Protein AF-A0A948EVF3-F1 (afdb_monomer)

Solvent-accessible surface area (backbone atoms only — not comparable to full-atom values): 4940 Å² total; per-residue (Å²): 132,84,78,75,74,74,91,65,79,90,75,82,92,77,80,66,87,90,58,57,66,70,60,51,54,50,49,52,53,50,54,59,51,36,54,77,36,74,70,30,42,52,49,32,55,74,74,74,44,92,79,77,76,79,91,41,70,74,60,52,58,69,49,51,77,52,50,61,57,55,56,60,76,76,107

Structure (mmCIF, N/CA/C/O backbone):
data_AF-A0A948EVF3-F1
#
_entry.id   AF-A0A948EVF3-F1
#
loop_
_atom_site.group_PDB
_atom_site.id
_atom_site.type_symbol
_atom_site.label_atom_id
_atom_site.label_alt_id
_atom_site.label_comp_id
_atom_site.label_asym_id
_atom_site.label_entity_id
_atom_site.label_seq_id
_atom_site.pdbx_PDB_ins_code
_atom_site.Cartn_x
_atom_site.Cartn_y
_atom_site.Cartn_z
_atom_site.occupancy
_atom_site.B_iso_or_equiv
_atom_site.auth_seq_id
_atom_site.auth_comp_id
_atom_site.auth_asym_id
_atom_site.auth_atom_id
_atom_site.pdbx_PDB_model_num
ATOM 1 N N . ALA A 1 1 ? 0.494 24.525 -19.657 1.00 37.09 1 ALA A N 1
ATOM 2 C CA . ALA A 1 1 ? 0.700 23.942 -18.316 1.00 37.09 1 ALA A CA 1
ATOM 3 C C . ALA A 1 1 ? -0.081 22.636 -18.236 1.00 37.09 1 ALA A C 1
ATOM 5 O O . ALA A 1 1 ? -1.306 22.673 -18.196 1.00 37.09 1 ALA A O 1
ATOM 6 N N . HIS A 1 2 ? 0.596 21.489 -18.324 1.00 36.72 2 HIS A N 1
ATOM 7 C CA . HIS A 1 2 ? -0.064 20.193 -18.172 1.00 36.72 2 HIS A CA 1
ATOM 8 C C . HIS A 1 2 ? -0.538 20.070 -16.722 1.00 36.72 2 HIS A C 1
ATOM 10 O O . HIS A 1 2 ? 0.279 20.064 -15.806 1.00 36.72 2 HIS A O 1
ATOM 16 N N . LYS A 1 3 ? -1.859 20.038 -16.509 1.00 38.03 3 LYS A N 1
ATOM 17 C CA . LYS A 1 3 ? -2.440 19.652 -15.222 1.00 38.03 3 LYS A CA 1
ATOM 18 C C . LYS A 1 3 ? -1.999 18.215 -14.972 1.00 38.03 3 LYS A C 1
ATOM 20 O O . LYS A 1 3 ? -2.480 17.314 -15.653 1.00 38.03 3 LYS A O 1
ATOM 25 N N . THR A 1 4 ? -1.071 18.010 -14.045 1.00 47.59 4 THR A N 1
ATOM 26 C CA . THR A 1 4 ? -0.784 16.689 -13.493 1.00 47.59 4 THR A CA 1
ATOM 27 C C . THR A 1 4 ? -2.116 16.166 -12.971 1.00 47.59 4 THR A C 1
ATOM 29 O O . THR A 1 4 ? -2.666 16.725 -12.019 1.00 47.59 4 THR A O 1
ATOM 32 N N . LEU A 1 5 ? -2.698 15.177 -13.658 1.00 49.22 5 LEU A N 1
ATOM 33 C CA . LEU A 1 5 ? -3.797 14.391 -13.108 1.00 49.22 5 LEU A CA 1
ATOM 34 C C . LEU A 1 5 ? -3.327 13.971 -11.719 1.00 49.22 5 LEU A C 1
ATOM 36 O O . LEU A 1 5 ? -2.224 13.442 -11.587 1.00 49.22 5 LEU A O 1
ATOM 40 N N . ALA A 1 6 ? -4.075 14.356 -10.688 1.00 53.62 6 ALA A N 1
ATOM 41 C CA . ALA A 1 6 ? -3.665 14.112 -9.318 1.00 53.62 6 ALA A CA 1
ATOM 42 C C . ALA A 1 6 ? -3.297 12.626 -9.171 1.00 53.62 6 ALA A C 1
ATOM 44 O O . ALA A 1 6 ? -4.067 11.765 -9.592 1.00 53.62 6 ALA A O 1
ATOM 45 N N . ASP A 1 7 ? -2.119 12.344 -8.605 1.00 57.31 7 ASP A N 1
ATOM 46 C CA . ASP A 1 7 ? -1.691 11.000 -8.196 1.00 57.31 7 ASP A CA 1
ATOM 47 C C . ASP A 1 7 ? -2.618 10.558 -7.044 1.00 57.31 7 ASP A C 1
ATOM 49 O O . ASP A 1 7 ? -2.265 10.645 -5.863 1.00 57.31 7 ASP A O 1
ATOM 53 N N . ILE A 1 8 ? -3.856 10.185 -7.374 1.00 59.94 8 ILE A N 1
ATOM 54 C CA . ILE A 1 8 ? -4.814 9.618 -6.431 1.00 59.94 8 ILE A CA 1
ATOM 55 C C . ILE A 1 8 ? -4.393 8.161 -6.234 1.00 59.94 8 ILE A C 1
ATOM 57 O O . ILE A 1 8 ? -4.340 7.419 -7.218 1.00 59.94 8 ILE A O 1
ATOM 61 N N . PRO A 1 9 ? -4.090 7.716 -5.003 1.00 63.41 9 PRO A N 1
ATOM 62 C CA . PRO A 1 9 ? -3.910 6.299 -4.744 1.00 63.41 9 PRO A CA 1
ATOM 63 C C 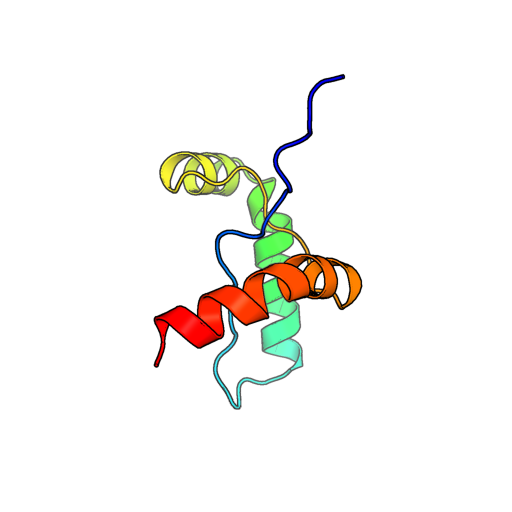. PRO A 1 9 ? -5.198 5.561 -5.120 1.00 63.41 9 PRO A C 1
ATOM 65 O O . PRO A 1 9 ? -6.230 5.723 -4.474 1.00 63.41 9 PRO A O 1
ATOM 68 N N . ALA A 1 10 ? -5.124 4.775 -6.194 1.00 69.00 10 ALA A N 1
ATOM 69 C CA . ALA A 1 10 ? -6.260 4.031 -6.725 1.00 69.00 10 ALA A CA 1
ATOM 70 C C . ALA A 1 10 ? -6.723 2.932 -5.754 1.00 69.00 10 ALA A C 1
ATOM 72 O O . ALA A 1 10 ? -7.914 2.649 -5.666 1.00 69.00 10 ALA A O 1
ATOM 73 N N . PHE A 1 11 ? -5.789 2.342 -4.998 1.00 78.81 11 PHE A N 1
ATOM 74 C CA . PHE A 1 11 ? -6.048 1.260 -4.049 1.00 78.81 11 PHE A CA 1
ATOM 75 C C . PHE A 1 11 ? -5.221 1.427 -2.775 1.00 78.81 11 PHE A C 1
ATOM 77 O O . PHE A 1 11 ? -4.122 1.986 -2.788 1.00 78.81 11 PHE A O 1
ATOM 84 N N . VAL A 1 12 ? -5.757 0.910 -1.668 1.00 86.00 12 VAL A N 1
ATOM 85 C CA . VAL A 1 12 ? -5.100 0.888 -0.358 1.00 86.00 12 VAL A CA 1
ATOM 86 C C . VAL A 1 12 ? -5.017 -0.554 0.125 1.00 86.00 12 VAL A C 1
ATOM 88 O O . VAL A 1 12 ? -6.005 -1.284 0.108 1.00 86.00 12 VAL A O 1
ATOM 91 N N . LEU A 1 13 ? -3.832 -0.956 0.577 1.00 88.38 13 LEU A N 1
ATOM 92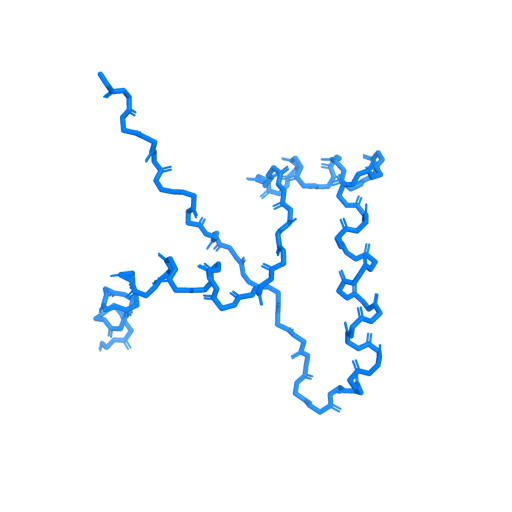 C CA . LEU A 1 13 ? -3.609 -2.246 1.221 1.00 88.38 13 LEU A CA 1
ATOM 93 C C . LEU A 1 13 ? -3.849 -2.088 2.724 1.00 88.38 13 LEU A C 1
ATOM 95 O O . LEU A 1 13 ? -3.165 -1.307 3.385 1.00 88.38 13 LEU A O 1
ATOM 99 N N . ILE A 1 14 ? -4.822 -2.821 3.260 1.00 90.56 14 ILE A N 1
ATOM 100 C CA . ILE A 1 14 ? -5.207 -2.754 4.674 1.00 90.56 14 ILE A CA 1
ATOM 101 C C . ILE A 1 14 ? -4.817 -4.068 5.348 1.00 90.56 14 ILE A C 1
ATOM 103 O O . ILE A 1 14 ? -5.230 -5.148 4.923 1.00 90.56 14 ILE A O 1
ATOM 107 N N . ALA A 1 15 ? -4.016 -3.984 6.411 1.00 93.19 15 ALA A N 1
ATOM 108 C CA . ALA A 1 15 ? -3.695 -5.144 7.233 1.00 93.19 15 ALA A CA 1
ATOM 109 C C . ALA A 1 15 ? -4.927 -5.597 8.034 1.00 93.19 15 ALA A C 1
ATOM 111 O O . ALA A 1 15 ? -5.734 -4.779 8.478 1.00 93.19 15 ALA A O 1
ATOM 112 N N . LYS A 1 16 ? -5.061 -6.909 8.254 1.00 93.62 16 LYS A N 1
ATOM 113 C CA . LYS A 1 16 ? -6.157 -7.469 9.056 1.00 93.62 16 LYS A CA 1
ATOM 114 C C . LYS A 1 16 ? -6.166 -6.868 10.468 1.00 93.62 16 LYS A C 1
ATOM 116 O O . LYS A 1 16 ? -5.128 -6.809 11.127 1.00 93.62 16 LYS A O 1
ATOM 121 N N . ALA A 1 17 ? -7.353 -6.505 10.954 1.00 90.75 17 ALA A N 1
ATOM 122 C CA . ALA A 1 17 ? -7.545 -6.058 12.331 1.00 90.75 17 ALA A CA 1
ATOM 123 C C . ALA A 1 17 ? -7.071 -7.132 13.330 1.00 90.75 17 ALA A C 1
ATOM 125 O O . ALA A 1 17 ? -7.417 -8.308 13.198 1.00 90.75 17 ALA A O 1
ATOM 126 N N . GLY A 1 18 ? -6.256 -6.729 14.307 1.00 91.56 18 GLY A N 1
ATOM 127 C CA . GLY A 1 18 ? -5.654 -7.635 15.292 1.00 91.56 18 GLY A CA 1
ATOM 128 C C . GLY A 1 18 ? -4.401 -8.378 14.811 1.00 91.56 18 GLY A C 1
ATOM 129 O O . GLY A 1 18 ? -3.877 -9.209 15.547 1.00 91.56 18 GLY A O 1
ATOM 130 N N . MET A 1 19 ? -3.898 -8.101 13.601 1.00 94.94 19 MET A N 1
ATOM 131 C CA . MET A 1 19 ? -2.566 -8.560 13.200 1.00 94.94 19 MET A CA 1
ATOM 132 C C . MET A 1 19 ? -1.494 -7.928 14.098 1.00 94.94 19 MET A C 1
ATOM 134 O O . MET A 1 19 ? -1.573 -6.746 14.431 1.00 94.94 19 MET A O 1
ATOM 138 N N . ASP A 1 20 ? -0.472 -8.712 14.444 1.00 96.56 20 ASP A N 1
ATOM 139 C CA . ASP A 1 20 ? 0.699 -8.208 15.157 1.00 96.56 20 ASP A CA 1
ATOM 140 C C . ASP A 1 20 ? 1.369 -7.042 14.405 1.00 96.56 20 ASP A C 1
ATOM 142 O O . ASP A 1 20 ? 1.579 -7.095 13.188 1.00 96.56 20 ASP A O 1
ATOM 146 N N . LYS A 1 21 ? 1.731 -5.992 15.150 1.00 94.00 21 LYS A N 1
ATOM 147 C CA . LYS A 1 21 ? 2.256 -4.747 14.582 1.00 94.00 21 LYS A CA 1
ATOM 148 C C . LYS A 1 21 ? 3.614 -4.953 13.914 1.00 94.00 21 LYS A C 1
ATOM 150 O O . LYS A 1 21 ? 3.842 -4.406 12.836 1.00 94.00 21 LYS A O 1
ATOM 155 N N . ALA A 1 22 ? 4.503 -5.747 14.513 1.00 96.25 22 ALA A N 1
ATOM 156 C CA . ALA A 1 22 ? 5.820 -6.006 13.935 1.00 96.25 22 ALA A CA 1
ATOM 157 C C . ALA A 1 22 ? 5.696 -6.813 12.636 1.00 96.25 22 ALA A C 1
ATOM 159 O O . ALA A 1 22 ? 6.357 -6.509 11.640 1.00 96.25 22 ALA A O 1
ATOM 160 N N . ARG A 1 23 ? 4.783 -7.789 12.604 1.00 96.06 23 ARG A N 1
ATOM 161 C CA . ARG A 1 23 ? 4.449 -8.536 11.389 1.00 96.06 23 ARG A CA 1
ATOM 162 C C . ARG A 1 23 ? 3.871 -7.637 10.296 1.00 96.06 23 ARG A C 1
ATOM 164 O O . ARG A 1 23 ? 4.267 -7.783 9.139 1.00 96.06 23 ARG A O 1
ATOM 171 N N . ALA A 1 24 ? 2.970 -6.721 10.645 1.00 95.56 24 ALA A N 1
ATOM 172 C CA . ALA A 1 24 ? 2.381 -5.780 9.695 1.00 95.56 24 ALA A CA 1
ATOM 173 C C . ALA A 1 24 ? 3.437 -4.835 9.094 1.00 95.56 24 ALA A C 1
ATOM 175 O O . ALA A 1 24 ? 3.501 -4.692 7.873 1.00 95.56 24 ALA A O 1
ATOM 176 N N . GLU A 1 25 ? 4.317 -4.254 9.919 1.00 95.06 25 GLU A N 1
ATOM 177 C CA . GLU A 1 25 ? 5.412 -3.401 9.431 1.00 95.06 25 GLU A CA 1
ATOM 178 C C . GLU A 1 25 ? 6.412 -4.185 8.574 1.00 95.06 25 GLU A C 1
ATOM 180 O O . GLU A 1 25 ? 6.839 -3.703 7.524 1.00 95.06 25 GLU A O 1
ATOM 185 N N . ARG A 1 26 ? 6.734 -5.433 8.945 1.00 96.12 26 ARG A N 1
ATOM 186 C CA . ARG A 1 26 ? 7.582 -6.295 8.113 1.00 96.12 26 ARG A CA 1
ATOM 187 C C . ARG A 1 26 ? 6.955 -6.540 6.740 1.00 96.12 26 ARG A C 1
ATOM 189 O O . ARG A 1 26 ? 7.648 -6.414 5.735 1.00 96.12 26 ARG A O 1
ATOM 196 N N . LEU A 1 27 ? 5.663 -6.869 6.685 1.00 95.12 27 LEU A N 1
ATOM 197 C CA . LEU A 1 27 ? 4.959 -7.100 5.421 1.00 95.12 27 LEU A CA 1
ATOM 198 C C . LEU A 1 27 ? 4.925 -5.836 4.554 1.00 95.12 27 LEU A C 1
ATOM 200 O O . LEU A 1 27 ? 5.202 -5.906 3.361 1.00 95.12 27 LEU A O 1
ATOM 204 N N . LYS A 1 28 ? 4.643 -4.679 5.157 1.00 95.25 28 LYS A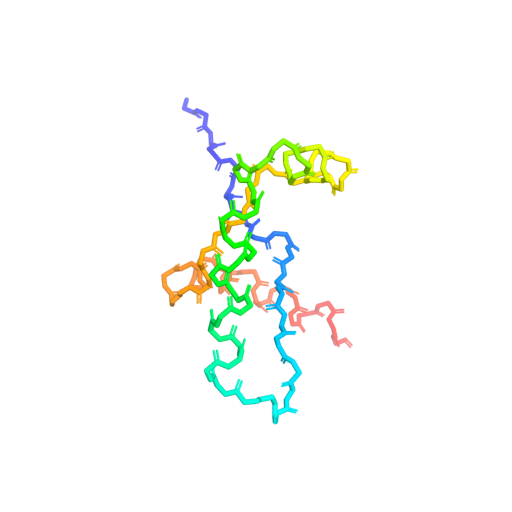 N 1
ATOM 205 C CA . LYS A 1 28 ? 4.682 -3.380 4.477 1.00 95.25 28 LYS A CA 1
ATOM 206 C C . LYS A 1 28 ? 6.049 -3.112 3.849 1.00 95.25 28 LYS A C 1
ATOM 208 O O . LYS A 1 28 ? 6.109 -2.745 2.680 1.00 95.25 28 LYS A O 1
ATOM 213 N N . ASN A 1 29 ? 7.136 -3.331 4.588 1.00 96.19 29 ASN A N 1
ATOM 214 C CA . ASN A 1 29 ? 8.489 -3.117 4.072 1.00 96.19 29 ASN A CA 1
ATOM 215 C C . ASN A 1 29 ? 8.822 -4.074 2.921 1.00 96.19 29 ASN A C 1
ATOM 217 O O . ASN A 1 29 ? 9.385 -3.642 1.919 1.00 96.19 29 ASN A O 1
ATOM 221 N N . LEU A 1 30 ? 8.422 -5.346 3.028 1.00 96.62 30 LEU A N 1
ATOM 222 C CA . LEU A 1 30 ? 8.604 -6.325 1.954 1.00 96.62 30 LEU A CA 1
ATOM 223 C C . LEU A 1 30 ? 7.837 -5.933 0.686 1.00 96.62 30 LEU A C 1
ATOM 225 O O . LEU A 1 30 ? 8.396 -6.005 -0.398 1.00 96.62 30 LEU A O 1
ATOM 229 N N . LEU A 1 31 ? 6.593 -5.463 0.809 1.00 94.88 31 LEU A N 1
ATOM 230 C CA . LEU A 1 31 ? 5.799 -5.003 -0.336 1.00 94.88 31 LEU A CA 1
ATOM 231 C C . LEU A 1 31 ? 6.393 -3.749 -0.991 1.00 94.88 31 LEU A C 1
ATOM 233 O O . LEU A 1 31 ? 6.411 -3.637 -2.214 1.00 94.88 31 LEU A O 1
ATOM 237 N N . LEU A 1 32 ? 6.904 -2.813 -0.187 1.00 95.12 32 LEU A N 1
ATOM 238 C CA . LEU A 1 32 ? 7.568 -1.613 -0.698 1.00 95.12 32 LEU A CA 1
ATOM 239 C C . LEU A 1 32 ? 8.898 -1.926 -1.389 1.00 95.12 32 LEU A C 1
ATOM 241 O O . LEU A 1 32 ? 9.263 -1.199 -2.308 1.00 95.12 32 LEU A O 1
ATOM 245 N N . ALA A 1 33 ? 9.607 -2.977 -0.972 1.00 96.62 33 ALA A N 1
ATOM 246 C CA . ALA A 1 33 ? 10.802 -3.456 -1.660 1.00 96.62 33 ALA A CA 1
ATOM 247 C C . ALA A 1 33 ? 10.447 -4.229 -2.941 1.00 96.62 33 ALA A C 1
ATOM 249 O O . ALA A 1 33 ? 11.056 -3.983 -3.978 1.00 96.62 33 ALA A O 1
ATOM 250 N N . PHE A 1 34 ? 9.414 -5.079 -2.882 1.00 95.44 34 PHE A N 1
ATOM 251 C CA . PHE A 1 34 ? 8.972 -5.960 -3.967 1.00 95.44 34 PHE A CA 1
ATOM 252 C C . PHE A 1 34 ? 8.732 -5.228 -5.287 1.00 95.44 34 PHE A C 1
ATOM 254 O O . PHE A 1 34 ? 9.069 -5.757 -6.335 1.00 95.44 34 PHE A O 1
ATOM 261 N N . GLN A 1 35 ? 8.217 -3.996 -5.260 1.00 94.69 35 GLN A N 1
ATOM 262 C CA . GLN A 1 35 ? 7.986 -3.211 -6.481 1.00 94.69 35 GLN A CA 1
ATOM 263 C C . GLN A 1 35 ? 9.252 -2.934 -7.317 1.00 94.69 35 GLN A C 1
ATOM 265 O O . GLN A 1 35 ? 9.126 -2.517 -8.463 1.00 94.69 35 GLN 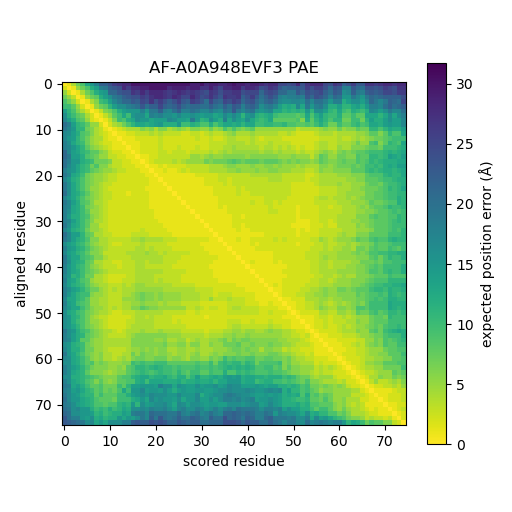A O 1
ATOM 270 N N . ASN A 1 36 ? 10.446 -3.116 -6.743 1.00 95.75 36 ASN A N 1
ATOM 271 C CA . ASN A 1 36 ? 11.728 -2.946 -7.429 1.00 95.75 36 ASN A CA 1
ATOM 272 C C . ASN A 1 36 ? 12.317 -4.276 -7.927 1.00 95.75 36 ASN A C 1
ATOM 274 O O . ASN A 1 36 ? 13.333 -4.261 -8.617 1.00 95.75 36 ASN A O 1
ATOM 278 N N . GLU A 1 37 ? 11.702 -5.408 -7.579 1.00 97.31 37 GLU A N 1
ATOM 279 C CA . GLU A 1 37 ? 12.090 -6.726 -8.082 1.00 97.31 37 GLU A CA 1
ATOM 280 C C . GLU A 1 37 ? 11.461 -6.968 -9.464 1.00 97.31 37 GLU A C 1
ATOM 282 O O . GLU A 1 37 ? 10.348 -6.486 -9.713 1.00 97.31 37 GLU A O 1
ATOM 287 N N . PRO A 1 38 ? 12.105 -7.736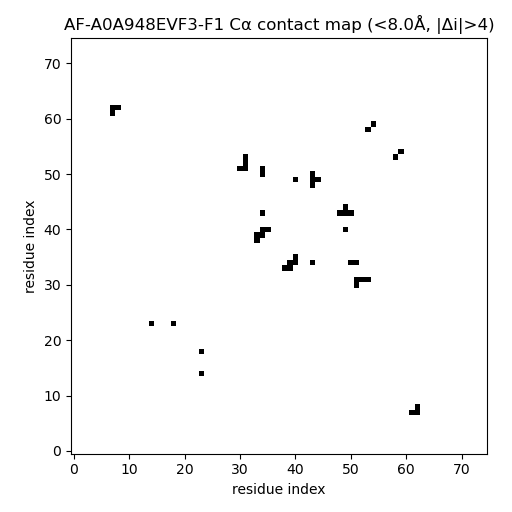 -10.364 1.00 97.25 38 PRO A N 1
ATOM 288 C CA . PRO A 1 38 ? 11.563 -8.031 -11.693 1.00 97.25 38 PRO A CA 1
ATOM 289 C C . PRO A 1 38 ? 10.128 -8.575 -11.658 1.00 97.25 38 PRO A C 1
ATOM 291 O O . PRO A 1 38 ? 9.269 -8.125 -12.418 1.00 97.25 38 PRO A O 1
ATOM 294 N N . GLU A 1 39 ? 9.842 -9.493 -10.733 1.00 96.19 39 GLU A N 1
ATOM 295 C CA . GLU A 1 39 ? 8.515 -10.071 -10.537 1.00 96.19 39 GLU A CA 1
ATOM 296 C C . GLU A 1 39 ? 7.499 -9.036 -10.049 1.00 96.19 39 GLU A C 1
ATOM 298 O O . GLU A 1 39 ? 6.330 -9.087 -10.431 1.00 96.19 39 GLU A O 1
ATOM 303 N N . GLY A 1 40 ? 7.925 -8.085 -9.216 1.00 94.56 40 GLY A N 1
ATOM 304 C CA . GLY A 1 40 ? 7.054 -7.021 -8.728 1.00 94.56 40 GLY A CA 1
ATOM 305 C C . GLY A 1 40 ? 6.738 -5.983 -9.790 1.00 94.56 40 GLY A C 1
ATOM 306 O O . GLY A 1 40 ? 5.597 -5.526 -9.864 1.00 94.56 40 GLY A O 1
ATOM 307 N N . ILE A 1 41 ? 7.703 -5.666 -10.654 1.00 94.50 41 ILE A N 1
ATOM 308 C CA . ILE A 1 41 ? 7.497 -4.787 -11.809 1.00 94.50 41 ILE A CA 1
ATOM 309 C C . ILE A 1 41 ? 6.484 -5.417 -12.774 1.00 94.50 41 ILE A C 1
ATOM 311 O O . ILE A 1 41 ? 5.511 -4.761 -13.150 1.00 94.50 41 ILE A O 1
ATOM 315 N N . ASP A 1 42 ? 6.667 -6.693 -13.133 1.00 96.19 42 ASP A N 1
ATOM 316 C CA . ASP A 1 42 ? 5.734 -7.422 -14.006 1.00 96.19 42 ASP A CA 1
ATOM 317 C C . ASP A 1 42 ? 4.343 -7.534 -13.364 1.00 96.19 42 ASP A C 1
ATOM 319 O O . ASP A 1 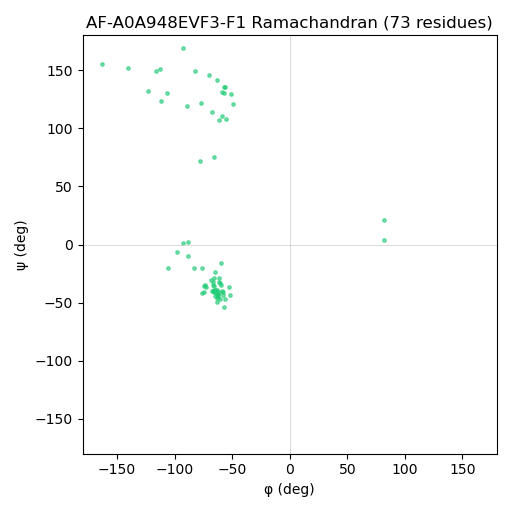42 ? 3.332 -7.239 -14.004 1.00 96.19 42 ASP A O 1
ATOM 323 N N . PHE A 1 43 ? 4.274 -7.877 -12.073 1.00 94.00 43 PHE A N 1
ATOM 324 C CA . PHE A 1 43 ? 3.010 -7.945 -11.342 1.00 94.00 43 PHE A CA 1
ATOM 325 C C . PHE A 1 43 ? 2.259 -6.611 -11.379 1.00 94.00 43 PHE A C 1
ATOM 327 O O . PHE A 1 43 ? 1.101 -6.582 -11.796 1.00 94.00 43 PHE A O 1
ATOM 334 N N . LEU A 1 44 ? 2.905 -5.511 -10.973 1.00 92.12 44 LEU A N 1
ATOM 335 C CA . LEU A 1 44 ? 2.281 -4.187 -10.933 1.00 92.12 44 LEU A CA 1
ATOM 336 C C . LEU A 1 44 ? 1.844 -3.735 -12.331 1.00 92.12 44 LEU A C 1
ATOM 338 O O . LEU A 1 44 ? 0.716 -3.263 -12.484 1.00 92.12 44 LEU A O 1
ATOM 342 N N . GLY A 1 45 ? 2.669 -3.980 -13.354 1.00 91.94 45 GLY A N 1
ATOM 343 C CA . GLY A 1 45 ? 2.323 -3.706 -14.748 1.00 91.94 45 GLY A CA 1
ATOM 344 C C . GLY A 1 45 ? 1.061 -4.442 -15.203 1.00 91.94 45 GLY A C 1
ATOM 345 O O . GLY A 1 45 ? 0.180 -3.833 -15.809 1.00 91.94 45 GLY A O 1
ATOM 346 N N . ARG A 1 46 ? 0.914 -5.725 -14.846 1.00 93.62 46 ARG A N 1
ATOM 347 C CA . ARG A 1 46 ? -0.276 -6.529 -15.181 1.00 93.62 46 ARG A CA 1
ATOM 348 C C . ARG A 1 46 ? -1.545 -6.056 -14.485 1.00 93.62 46 ARG A C 1
ATOM 350 O O . ARG A 1 46 ? -2.619 -6.140 -15.074 1.00 93.62 46 ARG A O 1
ATOM 357 N N . VAL A 1 47 ? -1.440 -5.572 -13.247 1.00 89.00 47 VAL A N 1
ATOM 358 C CA . VAL A 1 47 ? -2.597 -5.058 -12.494 1.00 89.00 47 VAL A CA 1
ATOM 359 C C . VAL A 1 47 ? -2.868 -3.567 -12.735 1.00 89.00 47 VAL A C 1
ATOM 361 O O . VAL A 1 47 ? -3.807 -3.021 -12.158 1.00 89.00 47 VAL A O 1
ATOM 364 N N . GLY A 1 48 ? -2.086 -2.913 -13.601 1.00 88.31 48 GLY A N 1
ATOM 365 C CA . GLY A 1 48 ? -2.293 -1.523 -14.012 1.00 88.31 48 GLY A CA 1
ATOM 366 C C . GLY A 1 48 ? -1.748 -0.473 -13.039 1.00 88.31 48 GLY A C 1
ATOM 367 O O . GLY A 1 48 ? -2.185 0.677 -13.085 1.00 88.31 48 GLY A O 1
ATOM 368 N N . TYR A 1 49 ? -0.800 -0.832 -12.168 1.00 87.62 49 TYR A N 1
ATOM 369 C CA . TYR A 1 49 ? -0.134 0.106 -11.257 1.00 87.62 49 TYR A CA 1
ATOM 370 C C . TYR A 1 49 ? 1.338 0.282 -11.608 1.00 87.62 49 TYR A C 1
ATOM 372 O O . TYR A 1 49 ? 1.998 -0.618 -12.110 1.00 87.62 49 TYR A O 1
ATOM 380 N N . SER A 1 50 ? 1.868 1.464 -11.304 1.00 86.94 50 SER A N 1
ATOM 381 C CA . SER A 1 50 ? 3.266 1.813 -11.574 1.00 86.94 50 SER A CA 1
ATOM 382 C C . SER A 1 50 ? 4.149 1.837 -10.328 1.00 86.94 50 SER A C 1
ATOM 384 O O . SER A 1 50 ? 5.367 1.781 -10.456 1.00 86.94 50 SER A O 1
ATOM 386 N N . LYS A 1 51 ? 3.563 1.962 -9.129 1.00 89.00 51 LYS A N 1
ATOM 387 C CA . LYS A 1 51 ? 4.303 2.056 -7.862 1.00 89.00 51 LYS A CA 1
ATOM 388 C C . LYS A 1 51 ? 3.423 1.775 -6.648 1.00 89.00 51 LYS A C 1
ATOM 390 O O . LYS A 1 51 ? 2.220 2.040 -6.657 1.00 89.00 51 LYS A O 1
ATOM 395 N N . LEU A 1 52 ? 4.065 1.346 -5.569 1.00 90.81 52 LEU A N 1
ATOM 396 C CA . LEU A 1 52 ? 3.536 1.321 -4.212 1.00 90.81 52 LEU A CA 1
ATOM 397 C C . LEU A 1 52 ? 4.207 2.427 -3.396 1.00 90.81 52 LEU A C 1
ATOM 399 O O . LEU A 1 52 ? 5.431 2.547 -3.362 1.00 90.81 52 LEU A O 1
ATOM 403 N N . ILE A 1 53 ? 3.406 3.232 -2.704 1.00 89.88 53 ILE A N 1
ATOM 404 C CA . ILE A 1 53 ? 3.909 4.309 -1.845 1.00 89.88 53 ILE A CA 1
ATOM 405 C C . ILE A 1 53 ? 3.551 4.049 -0.379 1.00 89.88 53 ILE A C 1
ATOM 407 O O . ILE A 1 53 ? 2.503 3.460 -0.102 1.00 89.88 53 ILE A O 1
ATOM 411 N N . PRO A 1 54 ? 4.372 4.506 0.583 1.00 90.56 54 PRO A N 1
ATOM 412 C CA . PRO A 1 54 ? 4.009 4.445 1.992 1.00 90.56 54 PRO A CA 1
ATOM 413 C C . PRO A 1 54 ? 2.707 5.207 2.271 1.00 90.56 54 PRO A C 1
ATOM 415 O O . PRO A 1 54 ? 2.567 6.376 1.905 1.00 90.56 54 PRO A O 1
ATOM 418 N N . ALA A 1 55 ? 1.779 4.566 2.982 1.00 87.31 55 ALA A N 1
ATOM 419 C CA . ALA A 1 55 ? 0.549 5.190 3.465 1.00 87.31 55 ALA A CA 1
ATOM 420 C C . ALA A 1 55 ? 0.831 6.051 4.712 1.00 87.31 55 ALA A C 1
ATOM 422 O O . ALA A 1 55 ? 0.522 5.663 5.836 1.00 87.31 55 ALA A O 1
ATOM 423 N N . ASN A 1 56 ? 1.487 7.197 4.519 1.00 86.56 56 ASN A N 1
ATOM 424 C CA . ASN A 1 56 ? 1.689 8.197 5.567 1.00 86.56 56 ASN A CA 1
ATOM 425 C C . ASN A 1 56 ? 0.579 9.261 5.547 1.00 86.56 56 ASN A C 1
ATOM 427 O O . ASN A 1 56 ? -0.206 9.350 4.603 1.00 86.56 56 ASN A O 1
ATOM 431 N N . GLU A 1 57 ? 0.524 10.088 6.589 1.00 83.31 57 GLU A N 1
ATOM 432 C CA . GLU A 1 57 ? -0.513 11.113 6.737 1.00 83.31 57 GLU A CA 1
ATOM 433 C C . GLU A 1 57 ? -0.549 12.088 5.553 1.00 83.31 57 GLU A C 1
ATOM 435 O O . GLU A 1 57 ? -1.619 12.395 5.040 1.00 83.31 57 GLU A O 1
ATOM 440 N N . ALA A 1 58 ? 0.610 12.509 5.038 1.00 81.25 58 ALA A N 1
ATOM 441 C CA . ALA A 1 58 ? 0.678 13.386 3.870 1.00 81.25 58 ALA A CA 1
ATOM 442 C C . ALA A 1 58 ? 0.102 12.727 2.601 1.00 81.25 58 ALA A C 1
ATOM 444 O O . ALA A 1 58 ? -0.587 13.379 1.815 1.00 81.25 58 ALA A O 1
ATOM 445 N N . ALA A 1 59 ? 0.354 11.431 2.394 1.00 79.88 59 ALA A N 1
ATOM 446 C CA . ALA A 1 59 ? -0.191 10.673 1.275 1.00 79.88 59 ALA A CA 1
ATOM 447 C C . ALA A 1 59 ? -1.710 10.505 1.396 1.00 79.88 59 ALA A C 1
ATOM 449 O O . ALA A 1 59 ? -2.408 10.662 0.397 1.00 79.88 59 ALA A O 1
ATOM 450 N N . LEU A 1 60 ? -2.212 10.253 2.607 1.00 81.00 60 LEU A N 1
ATOM 451 C CA . LEU A 1 60 ? -3.640 10.093 2.883 1.00 81.00 60 LEU A CA 1
ATOM 452 C C . LEU A 1 60 ? -4.399 11.429 2.841 1.00 81.00 60 LEU A C 1
ATOM 454 O O . LEU A 1 60 ? -5.498 11.495 2.308 1.00 81.00 60 LEU A O 1
ATOM 458 N N . LYS A 1 61 ? -3.794 12.536 3.273 1.00 80.50 61 LYS A N 1
ATOM 459 C CA . LYS A 1 61 ? -4.422 13.864 3.205 1.00 80.50 61 LYS A CA 1
ATOM 460 C C . LYS A 1 61 ? -4.735 14.299 1.771 1.00 80.50 61 LYS A C 1
ATOM 462 O O . LYS A 1 61 ? -5.698 15.020 1.525 1.00 80.50 61 LYS A O 1
ATOM 467 N N . ARG A 1 62 ? -3.960 13.824 0.787 1.00 73.25 62 ARG A N 1
ATOM 468 C CA . ARG A 1 62 ? -4.250 14.061 -0.640 1.00 73.25 62 ARG A CA 1
ATOM 469 C C . ARG A 1 62 ? -5.553 13.404 -1.103 1.00 73.25 62 ARG A C 1
ATOM 471 O O . ARG A 1 62 ? -6.133 13.876 -2.077 1.00 73.25 62 ARG A O 1
ATOM 478 N N . VAL A 1 63 ? -6.027 12.359 -0.416 1.00 73.69 63 VAL A N 1
ATOM 479 C CA . VAL A 1 63 ? -7.306 11.700 -0.723 1.00 73.69 63 VAL A CA 1
ATOM 480 C C . VAL A 1 63 ? -8.514 12.322 -0.012 1.00 73.69 63 VAL A C 1
ATOM 482 O O . VAL A 1 63 ? -9.644 12.047 -0.415 1.00 73.69 63 VAL A O 1
ATOM 485 N N . ASP A 1 64 ? -8.318 13.241 0.941 1.00 76.75 64 ASP A N 1
ATOM 486 C CA . ASP A 1 64 ? -9.417 13.871 1.696 1.00 76.75 64 ASP A CA 1
ATOM 487 C C . ASP A 1 64 ? -10.410 14.634 0.806 1.00 76.75 64 ASP A C 1
ATOM 489 O O . ASP A 1 64 ? -11.617 14.618 1.059 1.00 76.75 64 ASP A O 1
ATOM 493 N N . ALA A 1 65 ? -9.935 15.265 -0.273 1.00 73.25 65 ALA A N 1
ATOM 494 C CA . ALA A 1 65 ? -10.802 15.977 -1.216 1.00 73.25 65 ALA A CA 1
ATOM 495 C C . ALA A 1 65 ? -11.828 15.046 -1.890 1.00 73.25 65 ALA A C 1
ATOM 497 O O . ALA A 1 65 ? -12.957 15.455 -2.163 1.00 73.25 65 ALA A O 1
ATOM 498 N N . TYR A 1 66 ? -11.458 13.782 -2.109 1.00 69.94 66 TYR A N 1
ATOM 499 C CA . TYR A 1 66 ? -12.322 12.769 -2.717 1.00 69.94 66 TYR A CA 1
ATOM 500 C C . TYR A 1 66 ? -13.256 12.117 -1.694 1.00 69.94 66 TYR A C 1
ATOM 502 O O . TYR A 1 66 ? -14.319 11.617 -2.052 1.00 69.94 66 TYR A O 1
ATOM 510 N N . LEU A 1 67 ? -12.921 12.197 -0.405 1.00 71.75 67 LEU A N 1
ATOM 511 C CA . LEU A 1 67 ? -13.672 11.592 0.692 1.00 71.75 67 LEU A CA 1
ATOM 512 C C . LEU A 1 67 ? -15.108 12.136 0.793 1.00 71.75 67 LEU A C 1
ATOM 514 O O . LEU A 1 67 ? -16.034 11.395 1.130 1.00 71.75 67 LEU A O 1
ATOM 518 N N . LYS A 1 68 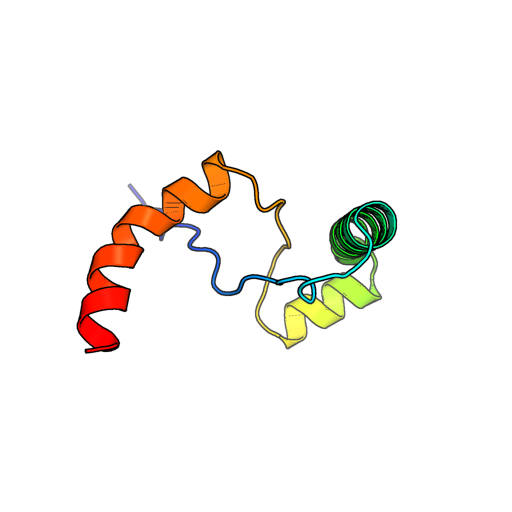? -15.316 13.415 0.447 1.00 69.81 68 LYS A N 1
ATOM 519 C CA . LYS A 1 68 ? -16.651 14.029 0.373 1.00 69.81 68 LYS A CA 1
ATOM 520 C C . LYS A 1 68 ? -17.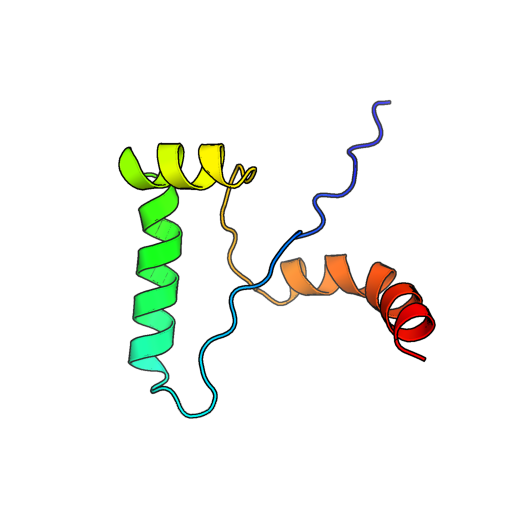511 13.399 -0.724 1.00 69.81 68 LYS A C 1
ATOM 522 O O . LYS A 1 68 ? -18.680 13.119 -0.471 1.00 69.81 68 LYS A O 1
ATOM 527 N N . GLU A 1 69 ? -16.950 13.176 -1.909 1.00 69.88 69 GLU A N 1
ATOM 528 C CA . GLU A 1 69 ? -17.681 12.602 -3.045 1.00 69.88 69 GLU A CA 1
ATOM 529 C C . GLU A 1 69 ? -17.922 11.099 -2.852 1.00 69.88 69 GLU A C 1
ATOM 531 O O . GLU A 1 69 ? -19.048 10.639 -3.033 1.00 69.88 69 GLU A O 1
ATOM 536 N N . THR A 1 70 ? -16.939 10.351 -2.335 1.00 65.44 70 THR A N 1
ATOM 537 C CA . THR A 1 70 ? -17.116 8.935 -1.966 1.00 65.44 70 THR A CA 1
ATOM 538 C C . THR A 1 70 ? -18.229 8.750 -0.928 1.00 65.44 70 THR A C 1
ATOM 540 O O . THR A 1 70 ? -19.044 7.840 -1.049 1.00 65.44 70 THR A O 1
ATOM 543 N N . ARG A 1 71 ? -18.337 9.643 0.069 1.00 70.31 71 ARG A N 1
ATOM 544 C CA . ARG A 1 71 ? -19.432 9.609 1.059 1.00 70.31 71 ARG A CA 1
ATOM 545 C C . ARG A 1 71 ? -20.813 9.891 0.469 1.00 70.31 71 ARG A C 1
ATOM 547 O O . ARG A 1 71 ? -21.790 9.431 1.048 1.00 70.31 71 ARG A O 1
ATOM 554 N N . LYS A 1 72 ? -20.917 10.664 -0.617 1.00 68.81 72 LYS A N 1
ATOM 555 C CA . LYS A 1 72 ? -22.204 10.890 -1.293 1.00 68.81 72 LYS A CA 1
ATOM 556 C C . LYS A 1 72 ? -22.646 9.666 -2.089 1.00 68.81 72 LYS A C 1
ATOM 558 O O . LYS A 1 72 ? -23.833 9.401 -2.123 1.00 68.81 72 LYS A O 1
ATOM 563 N N . ALA A 1 73 ? -21.707 8.942 -2.700 1.00 68.56 73 ALA A N 1
ATOM 564 C 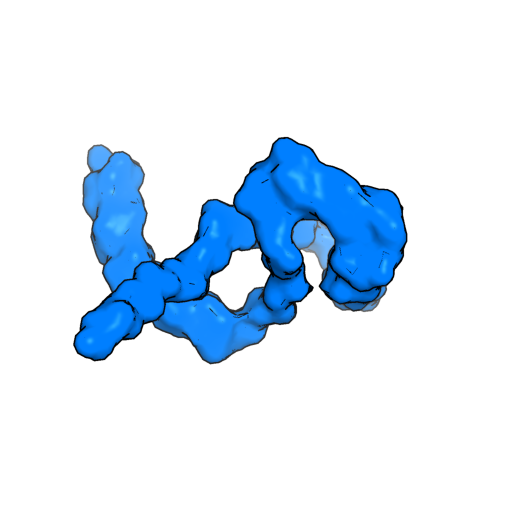CA . ALA A 1 73 ? -21.997 7.763 -3.519 1.00 68.56 73 ALA A CA 1
ATOM 565 C C . ALA A 1 73 ? -22.352 6.502 -2.704 1.00 68.56 73 ALA A C 1
ATOM 567 O O . ALA A 1 73 ? -22.933 5.570 -3.247 1.00 68.56 73 ALA A O 1
ATOM 568 N N . LEU A 1 74 ? -21.973 6.455 -1.420 1.00 68.75 74 LEU A N 1
ATOM 569 C CA . LEU A 1 74 ? -22.265 5.348 -0.496 1.00 68.75 74 LEU A CA 1
ATOM 570 C C . LEU A 1 74 ? -23.553 5.547 0.328 1.00 68.75 74 LEU A C 1
ATOM 572 O O . LEU A 1 74 ? -23.849 4.720 1.190 1.00 68.75 74 LEU A O 1
ATOM 576 N N . LYS A 1 75 ? -24.273 6.653 0.116 1.00 52.56 75 LYS A N 1
ATOM 577 C CA . LYS A 1 75 ? -25.612 6.897 0.667 1.00 52.56 75 LYS A CA 1
ATOM 578 C C . LYS A 1 75 ? -26.658 6.640 -0.403 1.00 52.56 75 LYS A C 1
ATOM 580 O O . LYS A 1 75 ? -27.757 6.205 -0.007 1.00 52.56 75 LYS A O 1
#

Mean predicted aligned error: 7.58 Å

Foldseek 3Di:
DDDPPPPQPPDDDDDDPPPDPVVVVVVVVVLQVLCVDPVNVVVCVVVVHNHDDDPDPVNVVSCVVVVVVVVVVVD

Radius of gyration: 15.04 Å; Cα contacts (8 Å, |Δi|>4): 24; chains: 1; bounding box: 38×34×34 Å

Secondary structure (DSSP, 8-state):
---------S----PPTT--HHHHHHHHHHHHHHTTSHHHHHHHHHHT--------HHHHHTTHHHHHHHHHHT-

Nearest PDB structures (foldseek):
  6x6b-assembly1_A  TM=7.032E-01  e=5.665E-01  Chrysiogenes arsenatis
  5ywo-assembly1_B  TM=2.839E-01  e=8.018E+00  Japanese encephalitis virus

Sequence (75 aa):
AHKTLADIPAFVLIAKAGMDKARAERLKNLLLAFQNEPEGIDFLGRVGYSKLIPANEAALKRVDAYLKETRKALK

pLDDT: mean 82.1, std 16.04, range [36.72, 97.31]